Protein AF-A0A819Z3G7-F1 (afdb_monomer_lite)

Organism: NCBI:txid392033

Sequence (113 aa):
MDYRVNTYIRQIDCETFITIFNEQHGKIWSSSEQRIFEICREIFHSATVEKPPFDIGSCLSSRASYATDLILEINFTPNCQHACTSYSTFYYQVFNVLFRNPTDDEDTVDILS

pLDDT: mean 86.05, std 9.44, range [49.75, 95.75]

InterPro domains:
  IPR027749 Tubulin--tyrosine ligase-like protein 12 [PTHR46088] (1-110)

Foldseek 3Di:
DPPDDPDDDDDDDPVRVQVVCCVVPVDHVVVVVLVVLVVVVVVQVVQDPDDPPSHPDDDPLDDWDWDDPPPPDIDTPDDCPVVCVVPVCVVVQVCCVGPVNDQPDPPRDDSPD

Secondary structure (DSSP, 8-state):
----TT-------HHHHHHHHHHHHSS-HHHHHHHHHHHHHHHHHHTTSSPTTSS----TT----EEEETTTEEEES---HHHHHH-TTHHHHHHIIIII----STT---S--

Structure (mmCIF, N/CA/C/O backbone):
data_AF-A0A819Z3G7-F1
#
_entry.id   AF-A0A819Z3G7-F1
#
loop_
_atom_site.group_PDB
_atom_site.id
_atom_site.type_symbol
_atom_site.label_atom_id
_atom_site.label_alt_id
_atom_site.label_comp_id
_atom_site.label_asym_id
_atom_site.label_entity_id
_atom_site.label_seq_id
_atom_site.pdbx_PDB_ins_code
_atom_site.Cartn_x
_atom_site.Cartn_y
_atom_site.Cartn_z
_atom_site.occupancy
_atom_site.B_iso_or_equiv
_atom_site.auth_seq_id
_atom_site.auth_comp_id
_atom_site.auth_asym_id
_atom_site.auth_atom_id
_atom_site.pdbx_PDB_model_num
ATOM 1 N N . MET A 1 1 ? -10.460 10.631 -10.322 1.00 55.2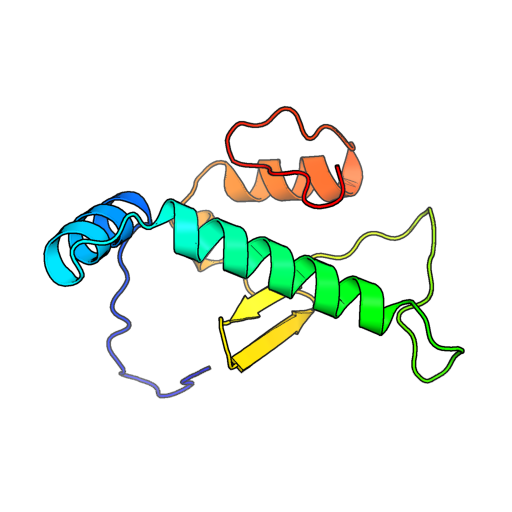5 1 MET A N 1
ATOM 2 C CA . MET A 1 1 ? -10.626 11.690 -9.293 1.00 55.25 1 MET A CA 1
ATOM 3 C C . MET A 1 1 ? -11.675 12.728 -9.695 1.00 55.25 1 MET A C 1
ATOM 5 O O . MET A 1 1 ? -11.699 13.143 -10.848 1.00 55.25 1 MET A O 1
ATOM 9 N N . ASP A 1 2 ? -12.557 13.141 -8.778 1.00 49.75 2 ASP A N 1
ATOM 10 C CA . ASP A 1 2 ? -13.570 14.172 -9.059 1.00 49.75 2 ASP A CA 1
ATOM 11 C C . ASP A 1 2 ? -12.930 15.568 -8.937 1.00 49.75 2 ASP A C 1
ATOM 13 O O . ASP A 1 2 ? -12.834 16.145 -7.859 1.00 49.75 2 ASP A O 1
ATOM 17 N N . TYR A 1 3 ? -12.421 16.098 -10.052 1.00 57.66 3 TYR A N 1
ATOM 18 C CA . TYR A 1 3 ? -11.736 17.401 -10.135 1.00 57.66 3 TYR A CA 1
ATOM 19 C C . TYR A 1 3 ? -12.696 18.603 -10.084 1.00 57.66 3 TYR A C 1
ATOM 21 O O . TYR A 1 3 ? -12.367 19.703 -10.536 1.00 57.66 3 TYR A O 1
ATOM 29 N N . ARG A 1 4 ? -13.924 18.401 -9.603 1.00 70.31 4 ARG A N 1
ATOM 30 C CA . ARG A 1 4 ? -14.941 19.446 -9.577 1.00 70.31 4 ARG A CA 1
ATOM 31 C C . ARG A 1 4 ? -14.624 20.437 -8.464 1.00 70.31 4 ARG A C 1
ATOM 33 O O . ARG A 1 4 ? -14.614 20.117 -7.281 1.00 70.31 4 ARG A O 1
ATOM 40 N N . VAL A 1 5 ? -14.391 21.683 -8.857 1.00 57.09 5 VAL A N 1
ATOM 41 C CA . VAL A 1 5 ? -14.261 22.799 -7.920 1.00 57.09 5 VAL A CA 1
ATOM 42 C C . VAL A 1 5 ? -15.606 22.964 -7.192 1.00 57.09 5 VAL A C 1
ATOM 44 O O . VAL A 1 5 ? -16.639 23.069 -7.850 1.00 57.09 5 VAL A O 1
ATOM 47 N N . ASN A 1 6 ? -15.586 22.987 -5.853 1.00 63.03 6 ASN A N 1
ATOM 48 C CA . ASN A 1 6 ? -16.736 23.078 -4.926 1.00 63.03 6 ASN A CA 1
ATOM 49 C C . ASN A 1 6 ? -17.496 21.783 -4.567 1.00 63.03 6 ASN A C 1
ATOM 51 O O . ASN A 1 6 ? -18.602 21.869 -4.029 1.00 63.03 6 ASN A O 1
ATOM 55 N N . THR A 1 7 ? -16.943 20.587 -4.773 1.00 63.56 7 THR A N 1
ATOM 56 C CA . THR A 1 7 ? -17.514 19.375 -4.154 1.00 63.56 7 THR A CA 1
ATOM 57 C C . THR A 1 7 ? -16.993 19.169 -2.732 1.00 63.56 7 THR A C 1
ATOM 59 O O . THR A 1 7 ? -15.788 19.186 -2.492 1.00 63.56 7 THR A O 1
ATOM 62 N N . TYR A 1 8 ? -17.903 18.951 -1.779 1.00 67.19 8 TYR A N 1
ATOM 63 C CA . TYR A 1 8 ? -17.549 18.593 -0.405 1.00 67.19 8 TYR A CA 1
ATOM 64 C C . TYR A 1 8 ? -17.068 17.139 -0.364 1.00 67.19 8 TYR A C 1
ATOM 66 O O . TYR A 1 8 ? -17.871 16.209 -0.476 1.00 67.19 8 TYR A O 1
ATOM 74 N N . ILE A 1 9 ? -15.757 16.944 -0.229 1.00 69.75 9 ILE A N 1
ATOM 75 C CA . ILE A 1 9 ? -15.174 15.619 -0.020 1.00 69.75 9 ILE A CA 1
ATOM 76 C C . ILE A 1 9 ? -15.496 15.210 1.416 1.00 69.75 9 ILE A C 1
ATOM 78 O O . ILE A 1 9 ? -15.059 15.853 2.369 1.00 69.75 9 ILE A O 1
ATOM 82 N N . ARG A 1 10 ? -16.285 14.144 1.573 1.00 75.94 10 ARG A N 1
ATOM 83 C CA . ARG A 1 10 ? -16.494 13.532 2.885 1.00 75.94 10 ARG A CA 1
ATOM 84 C C . ARG A 1 10 ? -15.275 12.685 3.211 1.00 75.94 10 ARG A C 1
ATOM 86 O O . ARG A 1 10 ? -15.054 11.665 2.567 1.00 75.94 10 ARG A O 1
ATOM 93 N N . GLN A 1 11 ? -14.508 13.126 4.198 1.00 78.56 11 GLN A N 1
ATOM 94 C CA . GLN A 1 11 ? -13.405 12.365 4.763 1.00 78.56 11 GLN A CA 1
ATOM 95 C C . GLN A 1 11 ? -13.873 11.694 6.056 1.00 78.56 11 GLN A C 1
ATOM 97 O O . GLN A 1 11 ? -14.537 12.324 6.877 1.00 78.56 11 GLN A O 1
ATOM 102 N N . ILE A 1 12 ? -13.538 10.417 6.205 1.00 87.31 12 ILE A N 1
ATOM 103 C CA . ILE A 1 12 ? -13.770 9.613 7.404 1.00 87.31 12 ILE A CA 1
ATOM 104 C C . ILE A 1 12 ? -12.453 8.877 7.662 1.00 87.31 12 ILE A C 1
ATOM 106 O O . ILE A 1 12 ? -11.847 8.380 6.711 1.00 87.31 12 ILE A O 1
ATOM 110 N N . ASP A 1 13 ? -11.973 8.867 8.901 1.00 86.88 13 ASP A N 1
ATOM 111 C CA . ASP A 1 13 ? -10.794 8.090 9.291 1.00 86.88 13 ASP A CA 1
ATOM 112 C C . ASP A 1 13 ? -11.087 6.580 9.280 1.00 86.88 13 ASP A C 1
ATOM 114 O O . ASP A 1 13 ? -12.242 6.149 9.322 1.00 86.88 13 ASP A O 1
ATOM 118 N N . CYS A 1 14 ? -10.032 5.765 9.202 1.00 88.44 14 CYS A N 1
ATOM 119 C CA . CYS A 1 14 ? -10.165 4.313 9.077 1.00 88.44 14 CYS A CA 1
ATOM 120 C C . CYS A 1 14 ? -10.937 3.687 10.247 1.00 88.44 14 CYS A C 1
ATOM 122 O O . CYS A 1 14 ? -11.793 2.838 10.013 1.00 88.44 14 CYS A O 1
ATOM 124 N N . GLU A 1 15 ? -10.691 4.117 11.487 1.00 89.94 15 GLU A N 1
ATOM 125 C CA . GLU A 1 15 ? -11.351 3.563 12.679 1.00 89.94 15 GLU A CA 1
ATOM 126 C C . GLU A 1 15 ? -12.863 3.825 12.655 1.00 89.94 15 GLU A C 1
ATOM 128 O O . GLU A 1 15 ? -13.683 2.917 12.854 1.00 89.94 15 GLU A O 1
ATOM 133 N N . THR A 1 16 ? -13.243 5.062 12.335 1.00 93.12 16 THR A N 1
ATOM 134 C CA . THR A 1 16 ? -14.642 5.460 12.182 1.00 93.12 16 THR A CA 1
ATOM 135 C C . THR A 1 16 ? -15.293 4.719 11.016 1.00 93.12 16 THR A C 1
ATOM 137 O O . THR A 1 16 ? -16.415 4.225 11.145 1.00 93.12 16 THR A O 1
ATOM 140 N N . PHE A 1 17 ? -14.595 4.578 9.886 1.00 93.00 17 PHE A N 1
ATOM 141 C CA . PHE A 1 17 ? -15.084 3.816 8.740 1.00 93.00 17 PHE A CA 1
ATOM 142 C C . PHE A 1 17 ? -15.344 2.346 9.099 1.00 93.00 17 PHE A C 1
ATOM 144 O O . PHE A 1 17 ? -16.422 1.838 8.794 1.00 93.00 17 PHE A O 1
ATOM 151 N N . ILE A 1 18 ? -14.407 1.681 9.783 1.00 94.50 18 ILE A N 1
ATOM 152 C CA . ILE A 1 18 ? -14.540 0.282 10.217 1.00 94.50 18 ILE A CA 1
ATOM 153 C C . ILE A 1 18 ? -15.760 0.117 11.121 1.00 94.50 18 ILE A C 1
ATOM 155 O O . ILE A 1 18 ? -16.548 -0.812 10.932 1.00 94.50 18 ILE A O 1
ATOM 159 N N . THR A 1 19 ? -15.942 1.033 12.073 1.00 95.06 19 THR A N 1
ATOM 160 C CA . THR A 1 19 ? -17.091 1.027 12.987 1.00 95.06 19 THR A CA 1
ATOM 161 C C . THR A 1 19 ? -18.404 1.101 12.208 1.00 95.06 19 THR A C 1
ATOM 163 O O . THR A 1 19 ? -19.246 0.209 12.325 1.00 95.06 19 THR A O 1
ATOM 166 N N . ILE A 1 20 ? -18.539 2.101 11.332 1.00 94.88 20 ILE A N 1
ATOM 167 C CA . ILE A 1 20 ? -19.742 2.304 10.516 1.00 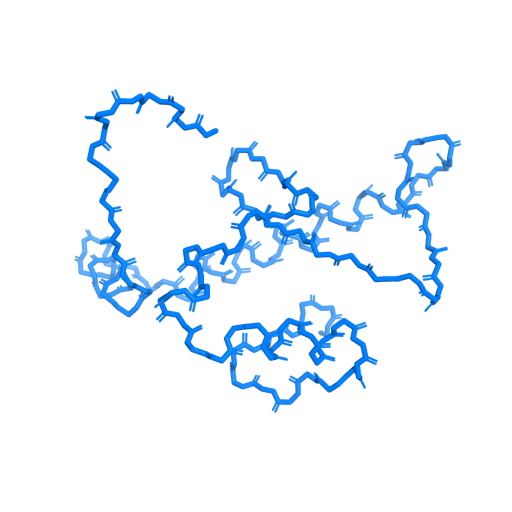94.88 20 ILE A CA 1
ATOM 168 C C . ILE A 1 20 ? -19.992 1.104 9.595 1.00 94.88 20 ILE A C 1
ATOM 170 O O . ILE A 1 20 ? -21.123 0.632 9.486 1.00 94.88 20 ILE A O 1
ATOM 174 N N . PHE A 1 21 ? -18.951 0.587 8.939 1.00 94.88 21 PHE A N 1
ATOM 175 C CA . PHE A 1 21 ? -19.056 -0.554 8.033 1.00 94.88 21 PHE A CA 1
ATOM 176 C C . PHE A 1 21 ? -19.573 -1.800 8.760 1.00 94.88 21 PHE A C 1
ATOM 178 O O . PHE A 1 21 ? -20.500 -2.463 8.281 1.00 94.88 21 PHE A O 1
ATOM 185 N N . ASN A 1 22 ? -18.996 -2.098 9.928 1.00 95.06 22 ASN A N 1
ATOM 186 C CA . ASN A 1 22 ? -19.361 -3.268 10.716 1.00 95.06 22 ASN A CA 1
ATOM 187 C C . ASN A 1 22 ? -20.815 -3.186 11.200 1.00 95.06 22 ASN A C 1
ATOM 189 O O . ASN A 1 22 ? -21.554 -4.167 11.089 1.00 95.06 22 ASN A O 1
ATOM 193 N N . GLU A 1 23 ? -21.242 -2.014 11.678 1.00 95.19 23 GLU A N 1
ATOM 194 C CA . GLU A 1 23 ? -22.619 -1.762 12.116 1.00 95.19 23 GLU A CA 1
ATOM 195 C C . GLU A 1 23 ? -23.629 -1.869 10.966 1.00 95.19 23 GLU A C 1
ATOM 197 O O . GLU A 1 23 ? -24.683 -2.486 11.118 1.00 95.19 23 GLU A O 1
ATOM 202 N N . GLN A 1 24 ? -23.314 -1.296 9.801 1.00 95.75 24 GLN A N 1
ATOM 203 C CA . GLN A 1 24 ? -24.236 -1.235 8.663 1.00 95.75 24 GLN A CA 1
ATOM 204 C C . GLN A 1 24 ? -24.411 -2.575 7.950 1.00 95.75 24 GLN A C 1
ATOM 206 O O . GLN A 1 24 ? -25.502 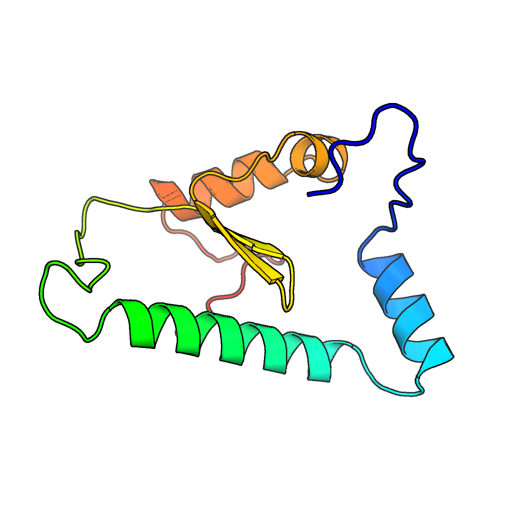-2.882 7.467 1.00 95.75 24 GLN A O 1
ATOM 211 N N . HIS A 1 25 ? -23.342 -3.361 7.841 1.00 92.06 25 HIS A N 1
ATOM 212 C CA . HIS A 1 25 ? -23.339 -4.568 7.017 1.00 92.06 25 HIS A CA 1
ATOM 213 C C . HIS A 1 25 ? -23.367 -5.867 7.821 1.00 92.06 25 HIS A C 1
ATOM 215 O O . HIS A 1 25 ? -23.523 -6.931 7.218 1.00 92.06 25 HIS A O 1
ATOM 221 N N . GLY A 1 26 ? -23.209 -5.812 9.150 1.00 89.44 26 GLY A N 1
ATOM 222 C CA . GLY A 1 26 ? -23.124 -7.005 9.999 1.00 89.44 26 GLY A CA 1
ATOM 223 C C . GLY A 1 26 ? -21.960 -7.928 9.618 1.00 89.44 26 GLY A C 1
ATOM 224 O O . GLY A 1 26 ? -22.010 -9.131 9.869 1.00 89.44 26 GLY A O 1
ATOM 225 N N . LYS A 1 27 ? -20.937 -7.379 8.954 1.00 89.06 27 LYS A N 1
ATOM 226 C CA . LYS A 1 27 ? -19.726 -8.069 8.499 1.00 89.06 27 LYS A CA 1
ATOM 227 C C . LYS A 1 27 ? -18.516 -7.419 9.140 1.00 89.06 27 LYS A C 1
ATOM 229 O O . LYS A 1 27 ? -18.534 -6.223 9.382 1.00 89.06 27 LYS A O 1
ATOM 234 N N . ILE A 1 28 ? -17.459 -8.193 9.350 1.00 92.31 28 ILE A N 1
ATOM 235 C CA . ILE A 1 28 ? -16.204 -7.678 9.898 1.00 92.31 28 ILE A CA 1
ATOM 236 C C . ILE A 1 28 ? -15.341 -7.162 8.743 1.00 92.31 28 ILE A C 1
ATOM 238 O O . ILE A 1 28 ? -15.031 -7.924 7.822 1.00 92.31 28 ILE A O 1
ATOM 242 N N . TRP A 1 29 ? -14.947 -5.888 8.805 1.00 94.19 29 TRP A N 1
ATOM 243 C CA . TRP A 1 29 ? -14.098 -5.222 7.812 1.00 94.19 29 TRP A CA 1
ATOM 244 C C . TRP A 1 29 ? -12.852 -6.028 7.429 1.00 94.19 29 TRP A C 1
ATOM 246 O O . TRP A 1 29 ? -12.551 -6.132 6.242 1.00 94.19 29 TRP A O 1
ATOM 256 N N . SER A 1 30 ? -12.198 -6.671 8.401 1.00 92.62 30 SER A N 1
ATOM 257 C CA . SER A 1 30 ? -10.962 -7.438 8.185 1.00 92.62 30 SER A CA 1
ATOM 258 C C . SER A 1 30 ? -11.077 -8.492 7.079 1.00 92.62 30 SER A C 1
ATOM 260 O O . SER A 1 30 ? -10.122 -8.730 6.348 1.00 92.62 30 SER A O 1
ATOM 262 N N . SER A 1 31 ? -12.260 -9.088 6.890 1.00 92.81 31 SER A N 1
ATOM 263 C CA . SER A 1 31 ? -12.495 -10.039 5.795 1.00 92.81 31 SER A CA 1
ATOM 264 C C . SER A 1 31 ? -12.464 -9.381 4.407 1.00 92.81 31 SER A C 1
ATOM 266 O O . SER A 1 31 ? -11.927 -9.951 3.459 1.00 92.81 31 SER A O 1
ATOM 268 N N . SER A 1 32 ? -13.010 -8.168 4.282 1.00 93.19 32 SER A N 1
ATOM 269 C CA . SER A 1 32 ? -12.958 -7.373 3.050 1.00 93.19 32 SER A CA 1
ATOM 270 C C . SER A 1 32 ? -11.546 -6.852 2.792 1.00 93.19 32 SER A C 1
ATOM 272 O O . SER A 1 32 ? -11.075 -6.891 1.660 1.00 93.19 32 SER A O 1
ATOM 274 N N . GLU A 1 33 ? -10.868 -6.395 3.842 1.00 93.12 33 GLU A N 1
ATOM 275 C CA . GLU A 1 33 ? -9.493 -5.895 3.797 1.00 93.12 33 GLU A CA 1
ATOM 276 C C . GLU A 1 33 ? -8.508 -6.965 3.325 1.00 93.12 33 GLU A C 1
ATOM 278 O O . GLU A 1 33 ? -7.748 -6.737 2.385 1.00 93.12 33 GLU A O 1
ATOM 283 N N . GLN A 1 34 ? -8.601 -8.177 3.878 1.00 92.56 34 GLN A N 1
ATOM 284 C CA . GLN A 1 34 ? -7.801 -9.309 3.422 1.00 92.56 34 GLN A CA 1
ATOM 285 C C . GLN A 1 34 ? -8.021 -9.584 1.929 1.00 92.56 34 GLN A C 1
ATOM 287 O O . GLN A 1 34 ? -7.064 -9.788 1.181 1.00 92.56 34 GLN A O 1
ATOM 292 N N . ARG A 1 35 ? -9.275 -9.524 1.461 1.00 92.75 35 ARG A N 1
ATOM 293 C CA . ARG A 1 35 ? -9.582 -9.718 0.041 1.00 92.75 35 ARG A CA 1
ATOM 294 C C . ARG A 1 35 ? -9.007 -8.603 -0.838 1.00 92.75 35 ARG A C 1
ATOM 296 O O . ARG A 1 35 ? -8.588 -8.873 -1.961 1.00 92.75 35 ARG A O 1
ATOM 303 N N . ILE A 1 36 ? -8.971 -7.367 -0.346 1.00 93.06 36 ILE A N 1
ATOM 304 C CA . ILE A 1 36 ? -8.329 -6.240 -1.034 1.00 93.06 36 ILE A CA 1
ATOM 305 C C . ILE A 1 36 ? -6.823 -6.491 -1.173 1.00 93.06 36 ILE A C 1
ATOM 307 O O . ILE A 1 36 ? -6.289 -6.323 -2.268 1.00 93.06 36 ILE A O 1
ATOM 311 N N . PHE A 1 37 ? -6.146 -6.952 -0.118 1.00 93.19 37 PHE A N 1
ATOM 312 C CA . PHE A 1 37 ? -4.718 -7.283 -0.184 1.00 93.19 37 PHE A CA 1
ATOM 313 C C . PHE A 1 37 ? -4.419 -8.399 -1.187 1.00 93.19 37 PHE A C 1
ATOM 315 O O . PHE A 1 37 ? -3.472 -8.283 -1.966 1.00 93.19 37 PHE A O 1
ATOM 322 N N . GLU A 1 38 ? -5.254 -9.439 -1.235 1.00 93.25 38 GLU A N 1
ATOM 323 C CA . GLU A 1 38 ? -5.147 -10.499 -2.243 1.00 93.25 38 GLU A CA 1
ATOM 324 C C . GLU A 1 38 ? -5.259 -9.949 -3.669 1.00 93.25 38 GLU A C 1
ATOM 326 O O . GLU A 1 38 ? -4.435 -10.286 -4.519 1.00 93.25 38 GLU A O 1
ATOM 331 N N . ILE A 1 39 ? -6.231 -9.066 -3.922 1.00 92.06 39 ILE A N 1
ATOM 332 C CA . ILE A 1 39 ? -6.418 -8.425 -5.231 1.00 92.06 39 ILE A CA 1
ATOM 333 C C . ILE A 1 39 ? -5.191 -7.581 -5.596 1.00 92.06 39 ILE A C 1
ATOM 335 O O . ILE A 1 39 ? -4.679 -7.703 -6.707 1.00 92.06 39 ILE A O 1
ATOM 339 N N . CYS A 1 40 ? -4.681 -6.760 -4.673 1.00 91.94 40 CYS A N 1
ATOM 340 C CA . CYS A 1 40 ? -3.475 -5.962 -4.905 1.00 91.94 40 CYS A CA 1
ATOM 341 C C . CYS A 1 40 ? -2.277 -6.849 -5.268 1.00 91.94 40 CYS A C 1
ATOM 343 O O . CYS A 1 40 ? -1.567 -6.566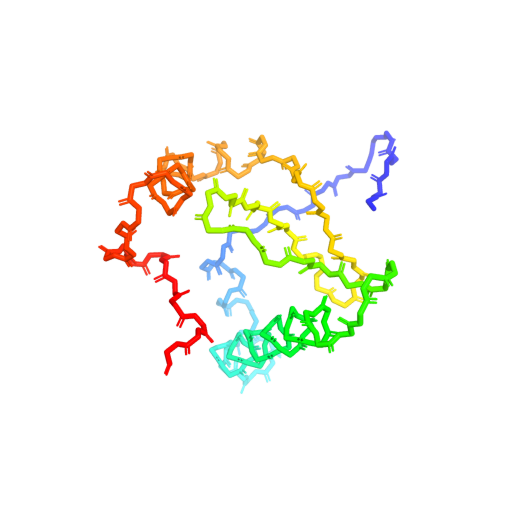 -6.235 1.00 91.94 40 CYS A O 1
ATOM 345 N N . ARG A 1 41 ? -2.084 -7.958 -4.544 1.00 91.69 41 ARG A N 1
ATOM 346 C CA . ARG A 1 41 ? -1.025 -8.930 -4.831 1.00 91.69 41 ARG A CA 1
ATOM 347 C C . ARG A 1 41 ? -1.183 -9.553 -6.217 1.00 91.69 41 ARG A C 1
ATOM 349 O O . ARG A 1 41 ? -0.212 -9.616 -6.965 1.00 91.69 41 ARG A O 1
ATOM 356 N N . GLU A 1 42 ? -2.385 -10.004 -6.569 1.00 92.25 42 GLU A N 1
ATOM 357 C CA . GLU A 1 42 ? -2.674 -10.625 -7.868 1.00 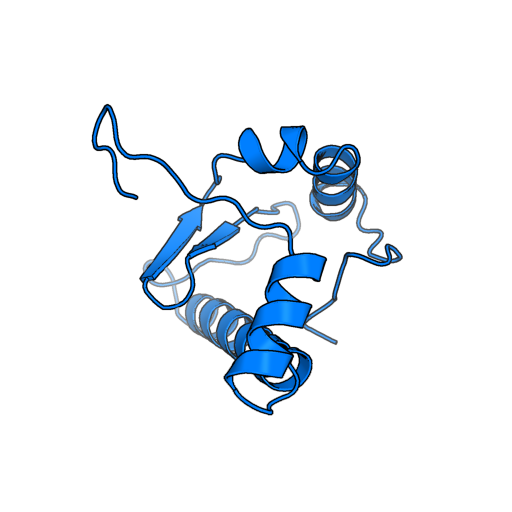92.25 42 GLU A CA 1
ATOM 358 C C . GLU A 1 42 ? -2.456 -9.655 -9.036 1.00 92.25 42 GLU A C 1
ATOM 360 O O . GLU A 1 42 ? -1.900 -10.055 -10.062 1.00 92.25 42 GLU A O 1
ATOM 365 N N . ILE A 1 43 ? -2.831 -8.381 -8.876 1.00 91.06 43 ILE A N 1
ATOM 366 C CA . ILE A 1 43 ? -2.621 -7.346 -9.895 1.00 91.06 43 ILE A CA 1
ATOM 367 C C . ILE A 1 43 ? -1.128 -7.140 -10.153 1.00 91.06 43 ILE A C 1
ATOM 369 O O . ILE A 1 43 ? -0.696 -7.221 -11.303 1.00 91.06 43 ILE A O 1
ATOM 373 N N . PHE A 1 44 ? -0.328 -6.911 -9.107 1.00 90.00 44 PHE A N 1
ATOM 374 C CA . PHE A 1 44 ? 1.109 -6.692 -9.285 1.00 90.00 44 PHE A CA 1
ATOM 375 C C . PHE A 1 44 ? 1.834 -7.952 -9.746 1.00 90.00 44 PHE A C 1
ATOM 377 O O . PHE A 1 44 ? 2.715 -7.855 -10.593 1.00 90.00 44 PHE A O 1
ATOM 384 N N . HIS A 1 45 ? 1.434 -9.134 -9.275 1.00 90.56 45 HIS A N 1
ATOM 385 C CA . HIS A 1 45 ? 1.961 -10.384 -9.809 1.00 90.56 45 HIS A CA 1
ATOM 386 C C . HIS A 1 45 ? 1.702 -10.484 -11.318 1.00 90.56 45 HIS A C 1
ATOM 388 O O . HIS A 1 45 ? 2.641 -10.640 -12.092 1.00 90.56 45 HIS A O 1
ATOM 394 N N . SER A 1 46 ? 0.455 -10.286 -11.753 1.00 90.38 46 SER A N 1
ATOM 395 C CA . SER A 1 46 ? 0.070 -10.352 -13.171 1.00 90.38 46 SER A CA 1
ATOM 396 C C . SER A 1 46 ? 0.744 -9.276 -14.031 1.00 90.38 46 SER A C 1
ATOM 398 O O . SER A 1 46 ? 0.966 -9.485 -15.218 1.00 90.38 46 SER A O 1
ATOM 400 N N . ALA A 1 47 ? 1.099 -8.135 -13.442 1.00 90.12 47 ALA A N 1
ATOM 401 C CA . ALA A 1 47 ? 1.827 -7.067 -14.120 1.00 90.12 47 ALA A CA 1
ATOM 402 C C . ALA A 1 47 ? 3.349 -7.301 -14.204 1.00 90.12 47 ALA A C 1
ATOM 404 O O . ALA A 1 47 ? 4.029 -6.436 -14.746 1.00 90.12 47 ALA A O 1
ATOM 405 N N . THR A 1 48 ? 3.868 -8.403 -13.638 1.00 89.94 48 THR A N 1
ATOM 406 C CA . THR A 1 48 ? 5.311 -8.754 -13.588 1.00 89.94 48 THR A CA 1
ATOM 407 C C . THR A 1 48 ? 5.661 -10.070 -14.311 1.00 89.94 48 THR A C 1
ATOM 409 O O . THR A 1 48 ? 6.813 -10.509 -14.293 1.00 89.94 48 THR A O 1
ATOM 412 N N . VAL A 1 49 ? 4.669 -10.758 -14.892 1.00 89.19 49 VAL A N 1
ATOM 413 C CA . VAL A 1 49 ? 4.854 -12.080 -15.528 1.00 89.19 49 VAL A CA 1
ATOM 414 C C . VAL A 1 49 ? 5.104 -12.013 -17.032 1.00 89.19 49 VAL A C 1
ATOM 416 O O . VAL A 1 49 ? 5.586 -12.990 -17.613 1.00 89.19 49 VAL A O 1
ATOM 419 N N . GLU A 1 50 ? 4.765 -10.900 -17.677 1.00 89.31 50 GLU A N 1
ATOM 420 C CA . GLU A 1 50 ? 4.890 -10.769 -19.125 1.00 89.31 50 GLU A CA 1
ATOM 421 C C . GLU A 1 50 ? 6.309 -10.340 -19.518 1.00 89.31 50 GLU A C 1
ATOM 423 O O . GLU A 1 50 ? 7.175 -10.064 -18.691 1.00 89.31 50 GLU A O 1
ATOM 428 N N . LYS A 1 51 ? 6.599 -10.307 -20.819 1.00 86.31 51 LYS A N 1
ATOM 429 C CA . LYS A 1 51 ? 7.867 -9.744 -21.310 1.00 86.31 51 LYS A CA 1
ATOM 430 C C . LYS A 1 51 ? 7.686 -8.270 -21.679 1.00 86.31 51 LYS A C 1
ATOM 432 O O . LYS A 1 51 ? 6.596 -7.881 -22.111 1.00 86.31 51 LYS A O 1
ATOM 437 N N . PRO A 1 52 ? 8.754 -7.448 -21.613 1.00 81.38 52 PRO A N 1
ATOM 438 C CA . PRO A 1 52 ? 8.726 -6.103 -22.179 1.00 81.38 52 PRO A CA 1
ATOM 439 C C . PRO A 1 52 ? 8.162 -6.112 -23.614 1.00 81.38 52 PRO A C 1
ATOM 441 O O . PRO A 1 52 ? 8.541 -6.989 -24.398 1.00 81.38 52 PRO A O 1
ATOM 444 N N . PRO A 1 53 ? 7.280 -5.164 -23.987 1.00 86.94 53 PRO A N 1
ATOM 445 C CA . PRO A 1 53 ? 6.919 -3.933 -23.270 1.00 86.94 53 PRO A CA 1
ATOM 446 C C . PRO A 1 53 ? 5.704 -4.039 -22.326 1.00 86.94 53 PRO A C 1
ATOM 448 O O . PRO A 1 53 ? 5.258 -3.015 -21.822 1.00 86.94 53 PRO A O 1
ATOM 451 N N . PHE A 1 54 ? 5.138 -5.228 -22.114 1.00 84.06 54 PHE A N 1
ATOM 452 C CA . PHE A 1 54 ? 3.856 -5.399 -21.411 1.00 84.06 54 PHE A CA 1
ATOM 453 C C . PHE A 1 54 ? 3.991 -5.598 -19.896 1.00 84.06 54 PHE A C 1
ATOM 455 O O . PHE A 1 54 ? 3.002 -5.875 -19.226 1.00 84.06 54 PHE A O 1
ATOM 462 N N . ASP A 1 55 ? 5.208 -5.455 -19.376 1.00 86.19 55 ASP A N 1
ATOM 463 C CA . ASP A 1 55 ? 5.593 -5.875 -18.036 1.00 86.19 55 ASP A CA 1
ATOM 464 C C . ASP A 1 55 ? 6.209 -4.742 -17.211 1.00 86.19 55 ASP A C 1
ATOM 466 O O . ASP A 1 55 ? 6.954 -3.904 -17.736 1.00 86.19 55 ASP A O 1
ATOM 470 N N . ILE A 1 56 ? 5.953 -4.754 -15.903 1.00 86.81 56 ILE A N 1
ATOM 471 C CA . ILE A 1 56 ? 6.657 -3.936 -14.917 1.00 86.81 56 ILE A CA 1
ATOM 472 C C . ILE A 1 56 ? 7.938 -4.683 -14.530 1.00 86.81 56 ILE A C 1
ATOM 474 O O . ILE A 1 56 ? 7.989 -5.423 -13.549 1.00 86.81 56 ILE A O 1
ATOM 478 N N . GLY A 1 57 ? 8.993 -4.473 -15.317 1.00 83.75 57 GLY A N 1
ATOM 479 C CA . GLY A 1 57 ? 10.261 -5.176 -15.133 1.00 83.75 57 GLY A CA 1
ATOM 480 C C . GLY A 1 57 ? 10.886 -4.971 -13.746 1.00 83.75 57 GLY A C 1
ATOM 481 O O . GLY A 1 57 ? 10.877 -3.877 -13.178 1.00 83.75 57 GLY A O 1
ATOM 482 N N . SER A 1 58 ? 11.497 -6.030 -13.213 1.00 85.06 58 SER A N 1
ATOM 483 C CA . SER A 1 58 ? 12.171 -5.996 -11.913 1.00 85.06 58 SER A CA 1
ATOM 484 C C . SER A 1 58 ? 13.496 -5.223 -11.960 1.00 85.06 58 SER A C 1
ATOM 486 O O . SER A 1 58 ? 14.334 -5.474 -12.829 1.00 85.06 58 SER A O 1
ATOM 488 N N . CYS A 1 59 ? 13.749 -4.368 -10.969 1.00 87.44 59 CYS A N 1
ATOM 489 C CA . CYS A 1 59 ? 15.053 -3.745 -10.736 1.00 87.44 59 CYS A CA 1
ATOM 490 C C . CYS A 1 59 ? 15.329 -3.688 -9.230 1.00 87.44 59 CYS A C 1
ATOM 492 O O . CYS A 1 59 ? 14.612 -3.018 -8.493 1.00 87.44 59 CYS A O 1
ATOM 494 N N . LEU A 1 60 ? 16.385 -4.369 -8.769 1.00 85.00 60 LEU A N 1
ATOM 495 C CA . LEU A 1 60 ? 16.710 -4.479 -7.337 1.00 85.00 60 LEU A CA 1
ATOM 496 C C . LEU A 1 60 ? 16.990 -3.126 -6.668 1.00 85.00 60 LEU A C 1
ATOM 498 O O . LEU A 1 60 ? 16.791 -2.978 -5.466 1.00 85.00 60 LEU A O 1
ATOM 502 N N . SER A 1 61 ? 17.454 -2.144 -7.439 1.00 87.06 61 SER A N 1
ATOM 503 C CA . SER A 1 61 ? 17.742 -0.791 -6.954 1.00 87.06 61 SER A CA 1
ATOM 504 C C . SER A 1 61 ? 16.551 0.162 -7.060 1.00 87.06 61 SER A C 1
ATOM 506 O O . SER A 1 61 ? 16.669 1.316 -6.655 1.00 87.06 61 SER A O 1
ATOM 508 N N . SER A 1 62 ? 15.421 -0.281 -7.615 1.00 89.94 62 SER A N 1
ATOM 509 C CA . SER A 1 62 ? 14.237 0.553 -7.806 1.00 89.94 62 SER A CA 1
ATOM 510 C C . SER A 1 62 ? 13.121 0.138 -6.859 1.00 89.94 62 SER A C 1
ATOM 512 O O . SER A 1 62 ? 12.806 -1.040 -6.707 1.00 89.94 62 SER A O 1
ATOM 514 N N . ARG A 1 63 ? 12.482 1.137 -6.252 1.00 91.12 63 ARG A N 1
ATOM 515 C CA . ARG A 1 63 ? 11.234 0.991 -5.504 1.00 91.12 63 ARG A CA 1
ATOM 516 C C . ARG A 1 63 ? 10.235 2.027 -5.999 1.00 91.12 63 ARG A C 1
ATOM 518 O O . ARG A 1 63 ? 10.626 3.088 -6.484 1.00 91.12 63 ARG A O 1
ATOM 525 N N . ALA A 1 64 ? 8.956 1.706 -5.881 1.00 91.38 64 ALA A N 1
ATOM 526 C CA . ALA A 1 64 ? 7.860 2.538 -6.346 1.00 91.38 64 ALA A CA 1
ATOM 527 C C . ALA A 1 64 ? 6.739 2.543 -5.307 1.00 91.38 64 ALA A C 1
ATOM 529 O O . ALA A 1 64 ? 6.515 1.543 -4.630 1.00 91.38 64 ALA A O 1
ATOM 530 N N . SER A 1 65 ? 6.042 3.672 -5.205 1.00 92.94 65 SER A N 1
ATOM 531 C CA . SER A 1 65 ? 4.825 3.807 -4.411 1.00 92.94 65 SER A CA 1
ATOM 532 C C . SER A 1 65 ? 3.635 3.960 -5.348 1.00 92.94 65 SER A C 1
ATOM 534 O O . SER A 1 65 ? 3.680 4.744 -6.306 1.00 92.94 65 SER A O 1
ATOM 536 N N . TYR A 1 66 ? 2.590 3.198 -5.052 1.00 93.19 66 TYR A N 1
ATOM 537 C CA . TYR A 1 66 ? 1.319 3.214 -5.754 1.00 93.19 66 TYR A CA 1
ATOM 538 C C . TYR A 1 66 ? 0.197 3.415 -4.739 1.00 93.19 66 TYR A C 1
ATOM 540 O O . TYR A 1 66 ? 0.264 2.871 -3.638 1.00 93.19 66 TYR A O 1
ATOM 548 N N . ALA A 1 67 ? -0.840 4.159 -5.115 1.00 92.88 67 ALA A N 1
ATOM 549 C CA . ALA A 1 67 ? -2.106 4.164 -4.383 1.00 92.88 67 ALA A CA 1
ATOM 550 C C . ALA A 1 67 ? -3.183 3.491 -5.225 1.00 92.88 67 ALA A C 1
ATOM 552 O O . ALA A 1 67 ? -3.216 3.667 -6.444 1.00 92.88 67 ALA A O 1
ATOM 553 N N . THR A 1 68 ? -4.060 2.742 -4.563 1.00 91.31 68 THR A N 1
ATOM 554 C CA . THR A 1 68 ? -5.184 2.066 -5.209 1.00 91.31 68 THR A CA 1
ATOM 555 C C . THR A 1 68 ? -6.473 2.758 -4.811 1.00 91.31 68 THR A C 1
ATOM 557 O O . THR A 1 68 ? -6.854 2.732 -3.641 1.00 91.31 68 THR A O 1
ATOM 560 N N . ASP A 1 69 ? -7.167 3.317 -5.795 1.00 90.50 69 ASP A N 1
ATOM 561 C CA . ASP A 1 69 ? -8.573 3.655 -5.643 1.00 90.50 69 ASP A CA 1
ATOM 562 C C . ASP A 1 69 ? -9.364 2.367 -5.875 1.00 90.50 69 ASP A C 1
ATOM 564 O O . ASP A 1 69 ? -9.435 1.853 -6.996 1.00 90.50 69 ASP A O 1
ATOM 568 N N . LEU A 1 70 ? -9.906 1.799 -4.794 1.00 87.44 70 LEU A N 1
ATOM 569 C CA . LEU A 1 70 ? -10.552 0.487 -4.822 1.00 87.44 70 LEU A CA 1
ATOM 570 C C . LEU A 1 70 ? -11.609 0.408 -5.936 1.00 87.44 70 LEU A C 1
ATOM 572 O O . LEU A 1 70 ? -12.521 1.230 -5.998 1.00 87.44 70 LEU A O 1
ATOM 576 N N . ILE A 1 71 ? -11.489 -0.625 -6.782 1.00 77.00 71 ILE A N 1
ATOM 577 C CA . ILE A 1 71 ? -12.388 -0.941 -7.912 1.00 77.00 71 ILE A CA 1
ATOM 578 C C . ILE A 1 71 ? -12.252 0.033 -9.108 1.00 77.00 71 ILE A C 1
ATOM 580 O O . ILE A 1 71 ? -12.953 -0.127 -10.106 1.00 77.00 71 ILE A O 1
ATOM 584 N N . LEU A 1 72 ? -11.327 1.000 -9.068 1.00 87.50 72 LEU A N 1
ATOM 585 C CA . LEU A 1 72 ? -11.211 2.032 -10.102 1.00 87.50 72 LEU A CA 1
ATOM 586 C C . LEU A 1 72 ? -9.853 2.052 -10.810 1.00 87.50 72 LEU A C 1
ATOM 588 O O . LEU A 1 72 ? -9.785 1.749 -12.000 1.00 87.50 72 LEU A O 1
ATOM 592 N N . GLU A 1 73 ? -8.788 2.437 -10.109 1.00 90.50 73 GLU A N 1
ATOM 593 C CA . GLU A 1 73 ? -7.482 2.689 -10.723 1.00 90.50 73 GLU A CA 1
ATOM 594 C C . GLU A 1 73 ? -6.322 2.518 -9.736 1.00 90.50 73 GLU A C 1
ATOM 596 O O . GLU A 1 73 ? -6.494 2.561 -8.517 1.00 90.50 73 GLU A O 1
ATOM 601 N N . ILE A 1 74 ? -5.122 2.335 -10.290 1.00 91.88 74 ILE A N 1
ATOM 602 C CA . ILE A 1 74 ? -3.864 2.332 -9.545 1.00 91.88 74 ILE A CA 1
ATOM 603 C C . ILE A 1 74 ? -3.006 3.479 -10.064 1.00 91.88 74 ILE A C 1
ATOM 605 O O . ILE A 1 74 ? -2.697 3.554 -11.253 1.00 91.88 74 ILE A O 1
ATOM 609 N N . ASN A 1 75 ? -2.600 4.355 -9.153 1.00 92.69 75 ASN A N 1
ATOM 610 C CA . ASN A 1 75 ? -1.877 5.578 -9.460 1.00 92.69 75 ASN A CA 1
ATOM 611 C C . ASN A 1 75 ? -0.402 5.447 -9.069 1.00 92.69 75 ASN A C 1
ATOM 613 O O . ASN A 1 75 ? -0.081 5.257 -7.895 1.00 92.69 75 ASN A O 1
ATOM 617 N N . PHE A 1 76 ? 0.500 5.580 -10.046 1.00 91.94 76 PHE A N 1
ATOM 618 C CA . PHE A 1 76 ? 1.938 5.722 -9.801 1.00 91.94 76 PHE A CA 1
ATOM 619 C C . PHE A 1 76 ? 2.235 7.132 -9.287 1.00 91.94 76 PHE A C 1
ATOM 621 O O . PHE A 1 76 ? 1.739 8.107 -9.851 1.00 91.94 76 PHE A O 1
ATOM 628 N N . THR A 1 77 ? 3.054 7.255 -8.238 1.00 91.50 77 THR A N 1
ATOM 629 C CA . THR A 1 77 ? 3.361 8.538 -7.568 1.00 91.50 77 THR A CA 1
ATOM 630 C C . THR A 1 77 ? 2.104 9.278 -7.078 1.00 91.50 77 THR A C 1
ATOM 632 O O . THR A 1 77 ? 1.797 10.375 -7.548 1.00 91.50 77 THR A O 1
ATOM 635 N N . PRO A 1 78 ? 1.340 8.681 -6.146 1.00 91.38 78 PRO A N 1
ATOM 636 C CA . PRO A 1 78 ? 0.093 9.274 -5.676 1.00 91.38 78 PRO A CA 1
ATOM 637 C C . PRO A 1 78 ? 0.317 10.598 -4.931 1.00 91.38 78 PRO A C 1
ATOM 639 O O . PRO A 1 78 ? 1.356 10.822 -4.307 1.00 91.38 78 PRO A O 1
ATOM 642 N N . ASN A 1 79 ? -0.686 11.481 -4.960 1.00 89.00 79 ASN A N 1
ATOM 643 C CA . ASN A 1 79 ? -0.677 12.690 -4.139 1.00 89.00 79 ASN A CA 1
ATOM 644 C C . ASN A 1 79 ? -0.963 12.330 -2.674 1.00 89.00 79 ASN A C 1
ATOM 646 O O . ASN A 1 79 ? -2.097 12.028 -2.306 1.00 89.00 79 ASN A O 1
ATOM 650 N N . CYS A 1 80 ? 0.061 12.429 -1.831 1.00 89.25 80 CYS A N 1
ATOM 651 C CA . CYS A 1 80 ? -0.026 12.084 -0.415 1.00 89.25 80 CYS A CA 1
ATOM 652 C C . CYS A 1 80 ? -0.307 13.276 0.517 1.00 89.25 80 CYS A C 1
ATOM 654 O O . CYS A 1 80 ? -0.242 13.111 1.732 1.00 89.25 80 CYS A O 1
ATOM 656 N N . GLN A 1 81 ? -0.613 14.477 0.007 1.00 87.12 81 GLN A N 1
ATOM 657 C CA . GLN A 1 81 ? -0.778 15.674 0.850 1.00 87.12 81 GLN A CA 1
ATOM 658 C C . GLN A 1 81 ? -1.848 15.487 1.939 1.00 87.12 81 GLN A C 1
ATOM 660 O O . GLN A 1 81 ? -1.651 15.887 3.088 1.00 87.12 81 GLN A O 1
ATOM 665 N N . HIS A 1 82 ? -2.961 14.836 1.602 1.00 82.31 82 HIS A N 1
ATOM 666 C CA . HIS A 1 82 ? -4.028 14.554 2.563 1.00 82.31 82 HIS A CA 1
ATOM 667 C C . HIS A 1 82 ? -3.619 13.501 3.598 1.00 82.31 82 HIS A C 1
ATOM 669 O O . HIS A 1 82 ? -3.890 13.682 4.787 1.00 82.31 82 HIS A O 1
ATOM 675 N N . ALA A 1 83 ? -2.918 12.449 3.166 1.00 86.50 83 ALA A N 1
ATOM 676 C CA . ALA A 1 83 ? -2.402 11.415 4.058 1.00 86.50 83 ALA A CA 1
ATOM 677 C C . ALA A 1 83 ? -1.423 12.013 5.077 1.00 86.50 83 ALA A C 1
ATOM 679 O O . ALA A 1 83 ? -1.613 11.835 6.271 1.00 86.50 83 ALA A O 1
ATOM 680 N N . CYS A 1 84 ? -0.473 12.843 4.636 1.00 88.69 84 CYS A N 1
ATOM 681 C CA . CYS A 1 84 ? 0.466 13.533 5.527 1.00 88.69 84 CYS A CA 1
ATOM 682 C C . CYS A 1 84 ? -0.210 14.504 6.511 1.00 88.69 84 CYS A C 1
ATOM 684 O O . CYS A 1 84 ? 0.352 14.802 7.560 1.00 88.69 84 CYS A O 1
ATOM 686 N N . THR A 1 85 ? -1.390 15.033 6.168 1.00 86.94 85 THR A N 1
ATOM 687 C CA . THR A 1 85 ? -2.152 15.923 7.062 1.00 86.94 85 THR A CA 1
ATOM 688 C C . THR A 1 85 ? -2.917 15.130 8.122 1.00 86.94 85 THR A C 1
ATOM 690 O O . THR A 1 85 ? -3.086 15.604 9.241 1.00 86.94 85 THR A O 1
ATOM 693 N N . SER A 1 86 ? -3.378 13.930 7.765 1.00 84.25 86 SER A N 1
ATOM 694 C CA . SER A 1 86 ? -4.219 13.082 8.620 1.00 84.25 86 SER A CA 1
ATOM 695 C C . SER A 1 86 ? -3.388 12.140 9.498 1.00 84.25 86 SER A C 1
ATOM 697 O O . SER A 1 86 ? -3.791 11.820 10.610 1.00 84.25 86 SER A O 1
ATOM 699 N N . TYR A 1 87 ? -2.208 11.744 9.017 1.00 86.81 87 TYR A N 1
ATOM 700 C CA . TYR A 1 87 ? -1.305 10.785 9.643 1.00 86.81 87 TYR A CA 1
ATOM 701 C C . TYR A 1 87 ? 0.099 11.392 9.720 1.00 86.81 87 TYR A C 1
ATOM 703 O O . TYR A 1 87 ? 0.813 11.504 8.720 1.00 86.81 87 TYR A O 1
ATOM 711 N N . SER A 1 88 ? 0.510 11.799 10.921 1.00 89.12 88 SER A N 1
ATOM 712 C CA . SER A 1 88 ? 1.775 12.517 11.142 1.00 89.12 88 SER A CA 1
ATOM 713 C C . SER A 1 88 ? 3.022 11.676 10.838 1.00 89.12 88 SER A C 1
ATOM 715 O O . SER A 1 88 ? 4.063 12.227 10.478 1.00 89.12 88 SER A O 1
ATOM 717 N N . THR A 1 89 ? 2.925 10.350 10.948 1.00 89.94 89 THR A N 1
ATOM 718 C CA . THR A 1 89 ? 4.011 9.385 10.708 1.00 89.94 89 THR A CA 1
ATOM 719 C C . THR A 1 89 ? 4.065 8.861 9.273 1.00 89.94 89 THR A C 1
ATOM 721 O O . THR A 1 89 ? 5.080 8.279 8.889 1.00 89.94 89 THR A O 1
ATOM 724 N N . PHE A 1 90 ? 3.046 9.128 8.449 1.00 90.19 90 PHE A N 1
ATOM 725 C CA . PHE A 1 90 ? 2.884 8.521 7.123 1.00 90.19 90 PHE A CA 1
ATOM 726 C C . PHE A 1 90 ? 4.101 8.704 6.214 1.00 90.19 90 PHE A C 1
ATOM 728 O O . PHE A 1 90 ? 4.592 7.755 5.604 1.00 90.19 90 PHE A O 1
ATOM 735 N N . TYR A 1 91 ? 4.640 9.926 6.146 1.00 90.81 91 TYR A N 1
ATOM 736 C CA . TYR A 1 91 ? 5.828 10.197 5.335 1.00 90.81 91 TYR A CA 1
ATOM 737 C C . TYR A 1 91 ? 7.020 9.335 5.770 1.00 90.81 91 TYR A C 1
ATOM 739 O O . TYR A 1 91 ? 7.749 8.803 4.932 1.00 90.81 91 TYR A O 1
ATOM 747 N N . TYR A 1 92 ? 7.216 9.191 7.083 1.00 90.25 92 TYR A N 1
ATOM 748 C CA . TYR A 1 92 ? 8.318 8.416 7.638 1.00 90.25 92 TYR A CA 1
ATOM 749 C C . TYR A 1 92 ? 8.140 6.917 7.375 1.00 90.25 92 TYR A C 1
ATOM 751 O O . TYR A 1 92 ? 9.106 6.262 6.989 1.00 90.25 92 TYR A O 1
ATOM 759 N N . GLN A 1 93 ? 6.917 6.397 7.504 1.00 90.25 93 GLN A N 1
ATOM 760 C CA . GLN A 1 93 ? 6.579 5.007 7.182 1.00 90.25 93 GLN A CA 1
ATOM 761 C C . GLN A 1 93 ? 6.888 4.691 5.712 1.00 90.25 93 GLN A C 1
ATOM 763 O O . GLN A 1 93 ? 7.690 3.801 5.426 1.00 90.25 93 GLN A O 1
ATOM 768 N N . VAL A 1 94 ? 6.371 5.496 4.773 1.00 91.38 94 VAL A N 1
ATOM 769 C CA . VAL A 1 94 ? 6.646 5.326 3.334 1.00 91.38 94 VAL A CA 1
ATOM 770 C C . VAL A 1 94 ? 8.145 5.423 3.040 1.00 91.38 94 VAL A C 1
ATOM 772 O O . VAL A 1 94 ? 8.689 4.608 2.294 1.00 91.38 94 VAL A O 1
ATOM 775 N N . PHE A 1 95 ? 8.843 6.392 3.639 1.00 90.50 95 PHE A N 1
ATOM 776 C CA . PHE A 1 95 ? 10.285 6.548 3.454 1.00 90.50 95 PHE A CA 1
ATOM 777 C C . PHE A 1 95 ? 11.068 5.327 3.957 1.00 90.50 95 PHE A C 1
ATOM 779 O O . PHE A 1 95 ? 11.988 4.858 3.285 1.00 90.50 95 PHE A O 1
ATOM 786 N N . ASN A 1 96 ? 10.712 4.783 5.119 1.00 90.38 96 ASN A N 1
ATOM 787 C CA . ASN A 1 96 ? 11.382 3.610 5.668 1.00 90.38 96 ASN A CA 1
ATOM 788 C C . ASN A 1 96 ? 11.202 2.386 4.770 1.00 90.38 96 ASN A C 1
ATOM 790 O O . ASN A 1 96 ? 12.199 1.747 4.429 1.00 90.38 96 ASN A O 1
ATOM 794 N N . VAL A 1 97 ? 9.975 2.114 4.326 1.00 89.31 97 VAL A N 1
ATOM 795 C CA . VAL A 1 97 ? 9.681 0.981 3.438 1.00 89.31 97 VAL A CA 1
ATOM 796 C C . VAL A 1 97 ? 10.442 1.114 2.116 1.00 89.31 97 VAL A C 1
ATOM 798 O O . VAL A 1 97 ? 11.066 0.158 1.654 1.00 89.31 97 VAL A O 1
ATOM 801 N N . LEU A 1 98 ? 10.463 2.312 1.520 1.00 89.88 98 LEU A N 1
ATOM 802 C CA . LEU A 1 98 ? 11.104 2.517 0.221 1.00 89.88 98 LEU A CA 1
ATOM 803 C C . LEU A 1 98 ? 12.639 2.498 0.279 1.00 89.88 98 LEU A C 1
ATOM 805 O O . LEU A 1 98 ? 13.264 1.997 -0.655 1.00 89.88 98 LEU A O 1
ATOM 809 N N . PHE A 1 99 ? 13.247 3.043 1.339 1.00 89.19 99 PHE A N 1
ATOM 810 C CA . PHE A 1 99 ? 14.692 3.322 1.362 1.00 89.19 99 PHE A CA 1
ATOM 811 C C . PHE A 1 99 ? 15.488 2.559 2.418 1.00 89.19 99 PHE A C 1
ATOM 813 O O . PHE A 1 99 ? 16.696 2.394 2.254 1.00 89.19 99 PHE A O 1
ATOM 820 N N . ARG A 1 100 ? 14.860 2.120 3.511 1.00 86.88 100 ARG A N 1
ATOM 821 C CA . ARG A 1 100 ? 15.558 1.456 4.623 1.00 86.88 100 ARG A CA 1
ATOM 822 C C . ARG A 1 100 ? 15.256 -0.040 4.715 1.00 86.88 100 ARG A C 1
ATOM 824 O O . ARG A 1 100 ? 16.050 -0.753 5.318 1.00 86.88 100 ARG A O 1
ATOM 831 N N . ASN A 1 101 ? 14.158 -0.502 4.112 1.00 80.56 101 ASN A N 1
ATOM 832 C CA . ASN A 1 101 ? 13.628 -1.871 4.165 1.00 80.56 101 ASN A CA 1
ATOM 833 C C . ASN A 1 101 ? 13.056 -2.408 5.505 1.00 80.56 101 ASN A C 1
ATOM 835 O O . ASN A 1 101 ? 12.655 -3.569 5.477 1.00 80.56 101 ASN A O 1
ATOM 839 N N . PRO A 1 102 ? 12.978 -1.705 6.661 1.00 77.75 102 PRO A N 1
ATOM 840 C CA . PRO A 1 102 ? 12.248 -2.262 7.792 1.00 77.75 102 PRO A CA 1
ATOM 841 C C . PRO A 1 102 ? 10.744 -2.213 7.501 1.00 77.75 102 PRO A C 1
ATOM 843 O O . PRO A 1 102 ? 10.226 -1.179 7.073 1.00 77.75 102 PRO A O 1
ATOM 846 N N . THR A 1 103 ? 10.065 -3.327 7.758 1.00 69.50 103 THR A N 1
ATOM 847 C CA . THR A 1 103 ? 8.600 -3.463 7.716 1.00 69.50 103 THR A CA 1
ATOM 848 C C . THR A 1 103 ? 8.013 -3.757 9.099 1.00 69.50 103 THR A C 1
ATOM 850 O O . THR A 1 103 ? 6.842 -4.094 9.200 1.00 69.50 103 THR A O 1
ATOM 853 N N . ASP A 1 104 ? 8.814 -3.624 10.162 1.00 70.50 104 ASP A N 1
ATOM 854 C CA . ASP A 1 104 ? 8.416 -3.859 11.559 1.00 70.50 104 ASP A CA 1
ATOM 855 C C . ASP A 1 104 ? 7.628 -2.662 12.134 1.00 70.50 104 ASP A C 1
ATOM 857 O O . ASP A 1 104 ? 7.957 -2.129 13.195 1.00 70.50 104 ASP A O 1
ATOM 861 N N . ASP A 1 105 ? 6.632 -2.186 11.393 1.00 76.94 105 ASP A N 1
ATOM 862 C CA . ASP A 1 105 ? 5.738 -1.094 11.778 1.00 76.94 105 ASP A CA 1
ATOM 863 C C . ASP A 1 105 ? 4.302 -1.625 11.805 1.00 76.94 105 ASP A C 1
ATOM 865 O O . ASP A 1 105 ? 3.921 -2.409 10.938 1.00 76.94 105 ASP A O 1
ATOM 869 N N . GLU A 1 106 ? 3.514 -1.223 12.804 1.00 78.25 106 GLU A N 1
ATOM 870 C CA . GLU A 1 106 ? 2.147 -1.726 13.018 1.00 78.25 106 GLU A CA 1
ATOM 871 C C . GLU A 1 106 ? 1.229 -1.470 11.811 1.00 78.25 106 GLU A C 1
ATOM 873 O O . GLU A 1 106 ? 0.362 -2.289 11.513 1.00 78.25 106 GLU A O 1
ATOM 878 N N . ASP A 1 107 ? 1.482 -0.391 11.064 1.00 82.25 107 ASP A N 1
ATOM 879 C CA . ASP A 1 107 ? 0.685 0.009 9.903 1.00 82.25 107 ASP A CA 1
ATOM 880 C C . ASP A 1 107 ? 1.233 -0.546 8.572 1.00 82.25 107 ASP A C 1
ATOM 882 O O . ASP A 1 107 ? 0.723 -0.218 7.497 1.00 82.25 107 ASP A O 1
ATOM 886 N N . THR A 1 108 ? 2.293 -1.364 8.605 1.00 85.94 108 THR A N 1
ATOM 887 C CA . THR A 1 108 ? 2.898 -1.962 7.407 1.00 85.94 108 THR A CA 1
ATOM 888 C C . THR A 1 108 ? 2.621 -3.458 7.353 1.00 85.94 108 THR A C 1
ATOM 890 O O . THR A 1 108 ? 3.039 -4.221 8.217 1.00 85.94 108 THR A O 1
ATOM 893 N N . VAL A 1 109 ? 1.965 -3.900 6.281 1.00 86.12 109 VAL A N 1
ATOM 894 C CA . VAL A 1 109 ? 1.680 -5.318 6.036 1.00 86.12 109 VAL A CA 1
ATOM 895 C C . VAL A 1 109 ? 2.516 -5.802 4.859 1.00 86.12 109 VAL A C 1
ATOM 897 O O . VAL A 1 109 ? 2.417 -5.257 3.756 1.00 86.12 109 VAL A O 1
ATOM 900 N N . ASP A 1 110 ? 3.322 -6.843 5.075 1.00 85.50 110 ASP A N 1
ATOM 901 C CA . ASP A 1 110 ? 3.922 -7.589 3.972 1.00 85.50 110 ASP A CA 1
ATOM 902 C C . ASP A 1 110 ? 2.862 -8.513 3.362 1.00 85.50 110 ASP A C 1
ATOM 904 O O . ASP A 1 110 ? 2.396 -9.463 3.984 1.00 85.50 110 ASP A O 1
ATOM 908 N N . ILE A 1 111 ? 2.445 -8.202 2.137 1.00 81.12 111 ILE A N 1
ATOM 909 C CA . ILE A 1 111 ? 1.441 -8.983 1.401 1.00 81.12 111 ILE A CA 1
ATOM 910 C C . ILE A 1 111 ? 2.067 -10.098 0.548 1.00 81.12 111 ILE A C 1
ATOM 912 O O .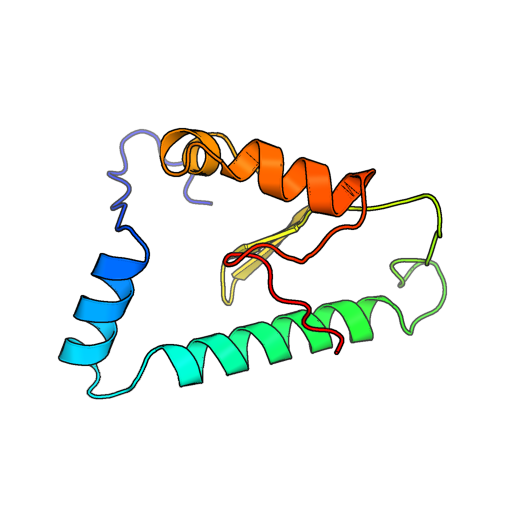 ILE A 1 111 ? 1.347 -10.800 -0.167 1.00 81.12 111 ILE A O 1
ATOM 916 N N . LEU A 1 112 ? 3.396 -10.239 0.569 1.00 70.88 112 LEU A N 1
ATOM 917 C CA . LEU A 1 112 ? 4.135 -11.278 -0.152 1.00 70.88 112 LEU A CA 1
ATOM 918 C C . LEU A 1 112 ? 4.533 -12.464 0.741 1.00 70.88 112 LEU A C 1
ATOM 920 O O . LEU A 1 112 ? 4.858 -13.520 0.191 1.00 70.88 112 LEU A O 1
ATOM 924 N N . SER A 1 113 ? 4.503 -12.301 2.070 1.00 59.84 113 SER A N 1
ATOM 925 C CA . SER A 1 113 ? 4.712 -13.369 3.061 1.00 59.84 113 SER A CA 1
ATOM 926 C C . SER A 1 113 ? 3.484 -14.262 3.217 1.00 59.84 113 SER A C 1
ATOM 928 O O . SER A 1 113 ? 3.661 -15.499 3.277 1.00 59.84 113 SER A O 1
#

Radius of gyration: 16.47 Å; chains: 1; bounding box: 42×36×36 Å